Protein AF-A0A960RU89-F1 (afdb_monomer)

Secondary structure (DSSP, 8-state):
-----HHHHHHHHHHHHHHHHHHHHHHHHHHHTTTT-S-------HHHHHHHHHHHHHHHHHHHH-TTHHHHTT--HHHHHHHHH-GGG--HHHHHHHHHHHHHHHHHHHHHS----HHHHHHHHHHHHHT----GGGT-----

Radius of gyration: 25.48 Å; Cα contacts (8 Å, |Δi|>4): 46; chains: 1; bounding box: 52×44×56 Å

Solvent-accessible surface area (backbone atoms only — not comparable to full-atom values): 8761 Å² total; per-residue (Å²): 133,86,80,78,64,61,67,63,54,52,53,52,50,52,51,50,55,49,50,54,49,52,53,53,50,51,54,52,48,38,56,72,67,60,80,55,79,64,77,75,69,72,77,73,51,71,67,59,52,52,49,50,51,52,46,53,52,50,50,54,57,46,46,75,76,38,82,58,48,43,65,76,68,77,44,63,61,67,62,53,49,50,48,69,74,47,60,78,80,58,51,76,70,55,51,54,49,51,53,54,48,45,58,54,50,52,51,52,46,45,71,75,50,60,83,68,53,68,67,57,54,51,48,54,50,49,59,62,48,75,76,54,73,82,44,84,90,72,76,57,75,90,83,128

Nearest PDB structures (foldseek):
  3k6c-assembly1_A  TM=2.411E-01  e=6.935E+00  Nitrosomonas europaea

Mean predicted aligned error: 17.03 Å

Sequence (144 aa):
MAKTNFTKVEEILAAGLQKMKVERLCELADIAAGIGQKGSAPKLSHDQKKLILSLKTDFLRLRKKDSKIFSKLNLKQEQILNQLEHPESLDQESWQQLEKIKGRTGKLVKELYPNLEDDKLIEEERDRHINKRFNINEKWLPLH

pLDDT: mean 76.73, std 11.04, range [46.06, 92.94]

Structure (mmCIF, N/CA/C/O backbone):
data_AF-A0A960RU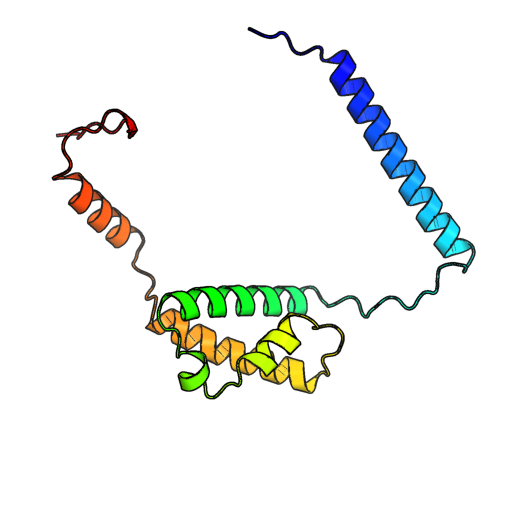89-F1
#
_entry.id   AF-A0A960RU89-F1
#
loop_
_atom_site.group_PDB
_atom_site.id
_atom_site.type_symbol
_atom_site.label_atom_id
_atom_site.label_alt_id
_atom_site.label_comp_id
_atom_site.label_asym_id
_atom_site.label_entity_id
_atom_site.label_seq_id
_atom_site.pdbx_PDB_ins_code
_atom_site.Cartn_x
_atom_site.Cartn_y
_atom_site.Cartn_z
_atom_site.occupancy
_atom_site.B_iso_or_equiv
_atom_site.auth_seq_id
_atom_site.auth_comp_id
_atom_site.auth_asym_id
_atom_site.auth_atom_id
_atom_site.pdbx_PDB_model_num
ATOM 1 N N . MET A 1 1 ? -18.611 23.791 -32.865 1.00 46.06 1 MET A N 1
ATOM 2 C CA . MET A 1 1 ? 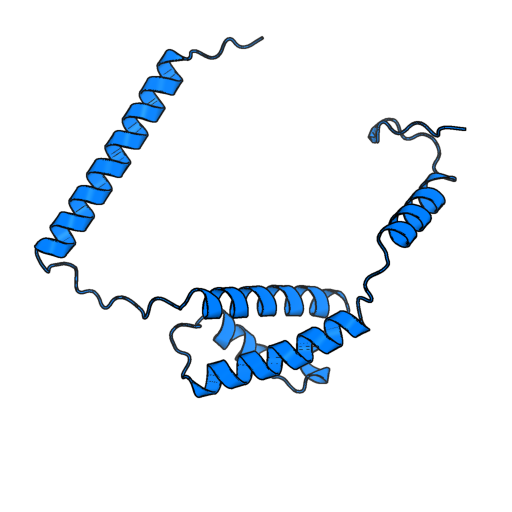-18.264 24.284 -31.513 1.00 46.06 1 MET A CA 1
ATOM 3 C C . MET A 1 1 ? -19.524 24.278 -30.663 1.00 46.06 1 MET A C 1
ATOM 5 O O . MET A 1 1 ? -20.422 25.067 -30.932 1.00 46.06 1 MET A O 1
ATOM 9 N N . ALA A 1 2 ? -19.648 23.334 -29.730 1.00 54.97 2 ALA A N 1
ATOM 10 C CA . ALA A 1 2 ? -20.813 23.247 -28.852 1.00 54.97 2 ALA A CA 1
ATOM 11 C C . ALA A 1 2 ? -20.741 24.382 -27.820 1.00 54.97 2 ALA A C 1
ATOM 13 O O . ALA A 1 2 ? -19.813 24.426 -27.017 1.00 54.97 2 ALA A O 1
ATOM 14 N N . LYS A 1 3 ? -21.680 25.330 -27.879 1.00 69.00 3 LYS A N 1
ATOM 15 C CA . LYS A 1 3 ? -21.797 26.395 -26.878 1.00 69.00 3 LYS A CA 1
ATOM 16 C C . LYS A 1 3 ? -22.372 25.769 -25.607 1.00 69.00 3 LYS A C 1
ATOM 18 O O . LYS A 1 3 ? -23.512 25.313 -25.606 1.00 69.00 3 LYS A O 1
ATOM 23 N N . THR A 1 4 ? -21.571 25.680 -24.554 1.00 72.06 4 THR A N 1
ATOM 24 C CA . THR A 1 4 ? -22.025 25.234 -23.234 1.00 72.06 4 THR A CA 1
ATOM 25 C C . THR A 1 4 ? -23.039 26.234 -22.682 1.00 72.06 4 THR A C 1
ATOM 27 O O . THR A 1 4 ? -22.760 27.427 -22.602 1.00 72.06 4 THR A O 1
ATOM 30 N N . ASN A 1 5 ? -24.227 25.752 -22.314 1.00 77.31 5 ASN A N 1
ATOM 31 C CA . ASN A 1 5 ? -25.266 26.574 -21.694 1.00 77.31 5 ASN A CA 1
ATOM 32 C C . ASN A 1 5 ? -24.946 26.742 -20.207 1.00 77.31 5 ASN A C 1
ATOM 34 O O . ASN A 1 5 ? -25.281 25.875 -19.401 1.00 77.31 5 ASN A O 1
ATOM 38 N N . PHE A 1 6 ? -24.271 27.837 -19.863 1.00 80.75 6 PHE A N 1
ATOM 39 C CA . PHE A 1 6 ? -23.783 28.116 -18.508 1.00 80.75 6 PHE A CA 1
ATOM 40 C C . PHE A 1 6 ? -24.894 28.128 -17.447 1.00 80.75 6 PHE A C 1
ATOM 42 O O . PHE A 1 6 ? -24.688 27.607 -16.358 1.00 80.75 6 PHE A O 1
ATOM 49 N N . THR A 1 7 ? -26.105 28.564 -17.798 1.00 83.69 7 THR A N 1
ATOM 50 C CA . THR A 1 7 ? -27.276 28.539 -16.904 1.00 83.69 7 THR A CA 1
ATOM 51 C C . THR A 1 7 ? -27.643 27.134 -16.425 1.00 83.69 7 THR A C 1
ATOM 53 O O . THR A 1 7 ? -27.896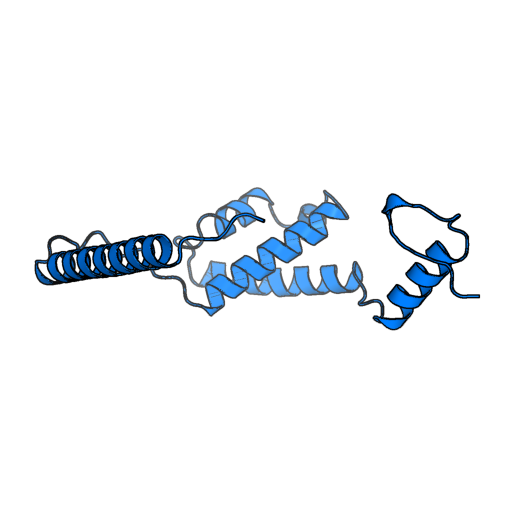 26.931 -15.243 1.00 83.69 7 THR A O 1
ATOM 56 N N . LYS A 1 8 ? -27.586 26.124 -17.303 1.00 83.19 8 LYS A N 1
ATOM 57 C CA . LYS A 1 8 ? -27.853 24.729 -16.905 1.00 83.19 8 LYS A CA 1
ATOM 58 C C . LYS A 1 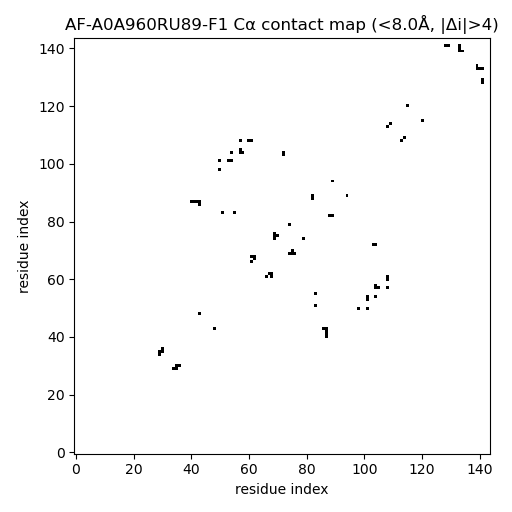8 ? -26.782 24.187 -15.960 1.00 83.19 8 LYS A C 1
ATOM 60 O O . LYS A 1 8 ? -27.077 23.369 -15.097 1.00 83.19 8 LYS A O 1
ATOM 65 N N . VAL A 1 9 ? -25.534 24.620 -16.134 1.00 84.50 9 VAL A N 1
ATOM 66 C CA . VAL A 1 9 ? -24.424 24.214 -15.260 1.00 84.50 9 VAL A CA 1
ATOM 67 C C . VAL A 1 9 ? -24.599 24.822 -13.869 1.00 84.50 9 VAL A C 1
ATOM 69 O O . VAL A 1 9 ? -24.422 24.124 -12.873 1.00 84.50 9 VAL A O 1
ATOM 72 N N . GLU A 1 10 ? -25.003 26.089 -13.798 1.00 86.56 10 GLU A N 1
ATOM 73 C CA . GLU A 1 10 ? -25.279 26.785 -12.538 1.00 86.56 10 GLU A CA 1
ATOM 74 C C . GLU A 1 10 ? -26.458 26.166 -11.779 1.00 86.56 10 GLU A C 1
ATOM 76 O O . GLU A 1 10 ? -26.351 25.941 -10.574 1.00 86.56 10 GLU A O 1
ATOM 81 N N . GLU A 1 11 ? -27.540 25.802 -12.471 1.00 89.44 11 GLU A N 1
ATOM 82 C CA . GLU A 1 11 ? -28.691 25.117 -11.865 1.00 89.44 11 GLU A CA 1
ATOM 83 C C . GLU A 1 11 ? -28.309 23.755 -11.270 1.00 89.44 11 GLU A C 1
ATOM 85 O O . GLU A 1 11 ? -28.673 23.443 -10.134 1.00 89.44 11 GLU A O 1
ATOM 90 N N . ILE A 1 12 ? -27.527 22.954 -12.001 1.00 88.88 12 ILE A N 1
ATOM 91 C CA . ILE A 1 12 ? -27.062 21.641 -11.527 1.00 88.88 12 ILE A CA 1
ATOM 92 C C . ILE A 1 12 ? -26.142 21.802 -10.312 1.00 88.88 12 ILE A C 1
ATOM 94 O O . ILE A 1 12 ? -26.247 21.041 -9.347 1.00 88.88 12 ILE A O 1
ATOM 98 N N . LEU A 1 13 ? -25.258 22.801 -10.331 1.00 89.25 13 LEU A N 1
ATOM 99 C CA . LEU A 1 13 ? -24.346 23.073 -9.226 1.00 89.25 13 LEU A CA 1
ATOM 100 C C . LEU A 1 13 ? -25.099 23.562 -7.979 1.00 89.25 13 LEU A C 1
ATOM 102 O O . LEU A 1 13 ? -24.831 23.088 -6.874 1.00 89.25 13 LEU A O 1
ATOM 106 N N . ALA A 1 14 ? -26.085 24.445 -8.149 1.00 90.88 14 ALA A N 1
ATOM 107 C CA . ALA A 1 14 ? -26.943 24.915 -7.065 1.00 90.88 14 ALA A CA 1
ATOM 108 C C . ALA A 1 14 ? -27.764 23.770 -6.450 1.00 90.88 14 ALA A C 1
ATOM 110 O O . ALA A 1 14 ? -27.807 23.634 -5.224 1.00 90.88 14 ALA A O 1
ATOM 111 N N . ALA A 1 15 ? -28.347 22.904 -7.285 1.00 89.69 15 ALA A N 1
ATOM 112 C CA . ALA A 1 15 ? -29.078 21.722 -6.836 1.00 89.69 15 ALA A CA 1
ATOM 113 C C . ALA A 1 15 ? -28.167 20.730 -6.091 1.00 89.69 15 ALA A C 1
ATOM 115 O O . ALA A 1 15 ? -28.543 20.209 -5.039 1.00 89.69 15 ALA A O 1
ATOM 116 N N . GLY A 1 16 ? -26.942 20.512 -6.583 1.00 91.56 16 GLY A N 1
ATOM 117 C CA . GLY A 1 16 ? -25.941 19.676 -5.918 1.00 91.56 16 GLY A CA 1
ATOM 118 C C . GLY A 1 16 ? -25.566 20.208 -4.534 1.00 91.56 16 GLY A C 1
ATOM 119 O O . GLY A 1 16 ? -25.592 19.466 -3.551 1.00 91.56 16 GLY A O 1
ATOM 120 N N . LEU A 1 17 ? -25.303 21.513 -4.429 1.00 91.12 17 LEU A N 1
ATOM 121 C CA . LEU A 1 17 ? -24.989 22.167 -3.157 1.00 91.12 17 LEU A CA 1
ATOM 122 C C . LEU A 1 17 ? -26.162 22.125 -2.170 1.00 91.12 17 LEU A C 1
ATOM 124 O O . LEU A 1 17 ? -25.942 21.945 -0.971 1.00 91.12 17 LEU A O 1
ATOM 128 N N . GLN A 1 18 ? -27.400 22.278 -2.645 1.00 90.75 18 GLN A N 1
ATOM 129 C CA . GLN A 1 18 ? -28.586 22.133 -1.799 1.00 90.75 18 GLN A CA 1
ATOM 130 C C . GLN A 1 18 ? -28.733 20.705 -1.279 1.00 90.75 18 GLN A C 1
ATOM 132 O O . GLN A 1 18 ? -28.930 20.522 -0.079 1.00 90.75 18 GLN A O 1
ATOM 137 N N . LYS A 1 19 ? -28.569 19.699 -2.143 1.00 92.56 19 LYS A N 1
ATOM 138 C CA . LYS A 1 19 ? -28.658 18.291 -1.746 1.00 92.56 19 LYS A CA 1
ATOM 139 C C . LYS A 1 19 ? -27.625 17.938 -0.673 1.00 92.56 19 LYS A C 1
ATOM 141 O O . LYS A 1 19 ? -27.998 17.403 0.364 1.00 92.56 19 LYS A O 1
ATOM 146 N N . MET A 1 20 ? -26.369 18.352 -0.857 1.00 89.50 20 MET A N 1
ATOM 147 C CA . MET A 1 20 ? -25.309 18.152 0.142 1.00 89.50 20 MET A CA 1
ATOM 148 C C . MET A 1 20 ? -25.619 18.832 1.483 1.00 89.50 20 MET A C 1
ATOM 150 O O . MET A 1 20 ? -25.312 18.295 2.546 1.00 89.50 20 MET A O 1
ATOM 154 N N . LYS A 1 21 ? -26.222 20.031 1.458 1.00 92.94 21 LYS A N 1
ATOM 155 C CA . LYS A 1 21 ? -26.633 20.728 2.687 1.0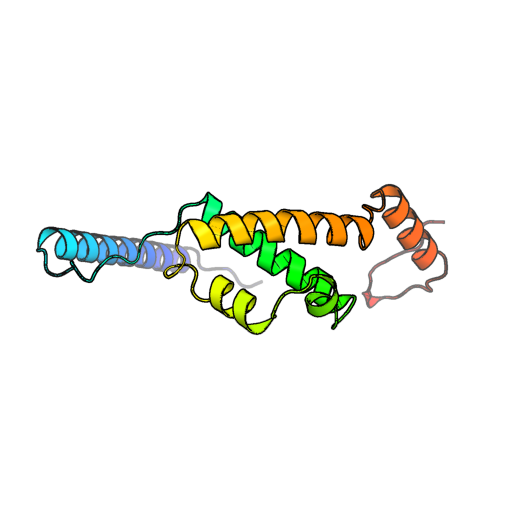0 92.94 21 LYS A CA 1
ATOM 156 C C . LYS A 1 21 ? -27.752 19.985 3.410 1.00 92.94 21 LYS A C 1
ATOM 158 O O . LYS A 1 21 ? -27.686 19.871 4.628 1.00 92.94 21 LYS A O 1
ATOM 163 N N . VAL A 1 22 ? -28.753 19.496 2.679 1.00 92.19 22 VAL A N 1
ATOM 164 C CA . VAL A 1 22 ? -29.869 18.731 3.256 1.00 92.19 22 VAL A CA 1
ATOM 165 C C . VAL A 1 22 ? -29.365 17.424 3.861 1.00 92.19 22 VAL A C 1
ATOM 167 O O . VAL A 1 22 ? -29.676 17.152 5.014 1.00 92.19 22 VAL A O 1
ATOM 170 N N . GLU A 1 23 ? -28.522 16.675 3.147 1.00 90.62 23 GLU A N 1
ATOM 171 C CA . GLU A 1 23 ? -27.904 15.442 3.657 1.00 90.62 23 GLU A CA 1
ATOM 172 C C . GLU A 1 23 ? -27.144 15.698 4.962 1.00 90.62 23 GLU A C 1
ATOM 174 O O . GLU A 1 23 ? -27.387 15.031 5.964 1.00 90.62 23 GLU A O 1
ATOM 179 N N . ARG A 1 24 ? -26.314 16.747 5.001 1.00 89.06 24 ARG A N 1
ATOM 180 C CA . ARG A 1 24 ? -25.582 17.130 6.213 1.00 89.06 24 ARG A CA 1
ATOM 181 C C . ARG A 1 24 ? -26.503 17.526 7.372 1.00 89.06 24 ARG A C 1
ATOM 183 O O . ARG A 1 24 ? -26.186 17.246 8.523 1.00 89.06 24 ARG A O 1
ATOM 190 N N . LEU A 1 25 ? -27.612 18.215 7.100 1.00 88.25 25 LEU A N 1
ATOM 191 C CA . LEU A 1 25 ? -28.581 18.581 8.137 1.00 88.25 25 LEU A CA 1
ATOM 192 C C . LEU A 1 25 ? -29.322 17.354 8.675 1.00 88.25 25 LEU A C 1
ATOM 194 O O . LEU A 1 25 ? -29.523 17.272 9.883 1.00 88.25 25 LEU A O 1
ATOM 198 N N . CYS A 1 26 ? -29.670 16.397 7.812 1.00 84.38 26 CYS A N 1
ATOM 199 C CA . CYS A 1 26 ? -30.233 15.113 8.224 1.00 84.38 26 CYS A CA 1
ATOM 200 C C . CYS A 1 26 ? -29.247 14.330 9.097 1.00 84.38 26 CYS A C 1
ATOM 202 O O . CYS A 1 26 ? -29.617 13.920 10.189 1.00 84.38 26 CYS A O 1
ATOM 204 N N . GLU A 1 27 ? -27.977 14.227 8.695 1.00 84.38 27 GLU A N 1
ATOM 205 C CA . GLU A 1 27 ? -26.937 13.579 9.506 1.00 84.38 27 GLU A CA 1
ATOM 206 C C . GLU A 1 27 ? -26.796 14.229 10.891 1.00 84.38 27 GLU A C 1
ATOM 208 O O . GLU A 1 27 ? -26.715 13.539 11.904 1.00 84.38 27 GLU A O 1
ATOM 213 N N . LEU A 1 28 ? -26.792 15.564 10.963 1.00 83.19 28 LEU A N 1
ATOM 214 C CA . LEU A 1 28 ? -26.713 16.286 12.236 1.00 83.19 28 LEU A CA 1
ATOM 215 C C . LEU A 1 28 ? -27.971 16.102 13.094 1.00 83.19 28 LEU A C 1
ATOM 217 O O . LEU A 1 28 ? -27.857 16.007 14.316 1.00 83.19 28 LEU A O 1
ATOM 221 N N . ALA A 1 29 ? -29.150 16.034 12.474 1.00 83.81 29 ALA A N 1
ATOM 222 C CA . ALA A 1 29 ? -30.403 15.746 13.163 1.00 83.81 29 ALA A CA 1
ATOM 223 C C . ALA A 1 29 ? -30.422 14.312 13.714 1.00 83.81 29 ALA A C 1
ATOM 225 O O . ALA A 1 29 ? -30.801 14.118 14.865 1.00 83.81 29 ALA A O 1
ATOM 226 N N . ASP A 1 30 ? -29.931 13.332 12.953 1.00 79.56 30 ASP A N 1
ATOM 227 C CA . ASP A 1 30 ? -29.810 11.935 13.383 1.00 79.56 30 ASP A CA 1
ATOM 228 C C . ASP A 1 30 ? -28.803 11.774 14.535 1.00 79.56 30 ASP A C 1
ATOM 230 O O . ASP A 1 30 ? -29.027 10.992 15.467 1.00 79.56 30 ASP A O 1
ATOM 234 N N . ILE A 1 31 ? -27.713 12.554 14.510 1.00 77.56 31 ILE A N 1
ATOM 235 C CA . ILE A 1 31 ? -26.739 12.648 15.608 1.00 77.56 31 ILE A CA 1
ATOM 236 C C . ILE A 1 31 ? -27.391 13.259 16.857 1.00 77.56 31 ILE A C 1
ATOM 238 O O . ILE A 1 31 ? -27.228 12.721 17.952 1.00 77.56 31 ILE A O 1
ATOM 242 N N . ALA A 1 32 ? -28.143 14.355 16.710 1.00 75.88 32 ALA A N 1
ATOM 243 C CA . ALA A 1 32 ? -28.814 15.033 17.822 1.00 75.88 32 ALA A CA 1
ATOM 244 C C . ALA A 1 32 ? -29.970 14.209 18.418 1.00 75.88 32 ALA A C 1
ATOM 246 O O . ALA A 1 32 ? -30.198 14.253 19.624 1.00 75.88 32 ALA A O 1
ATOM 247 N N . ALA A 1 33 ? -30.671 13.429 17.592 1.00 76.56 33 ALA A N 1
ATOM 248 C CA . ALA A 1 33 ? -31.763 12.552 18.007 1.00 76.56 33 ALA A CA 1
ATOM 249 C C . ALA A 1 33 ? -31.282 11.267 18.705 1.00 76.56 33 ALA A C 1
ATOM 251 O O . ALA A 1 33 ? -32.101 10.497 19.201 1.00 76.56 33 ALA A O 1
ATOM 252 N N . GLY A 1 34 ? -29.971 10.994 18.732 1.00 64.69 34 GLY A N 1
ATOM 253 C CA . GLY A 1 34 ? -29.408 9.798 19.368 1.00 64.69 34 GLY A CA 1
ATOM 254 C C . GLY A 1 34 ? -29.742 8.478 18.658 1.00 64.69 34 GLY A C 1
ATOM 255 O O . GLY A 1 34 ? -29.326 7.417 19.116 1.00 64.69 34 GLY A O 1
ATOM 256 N N . ILE A 1 35 ? -30.434 8.525 17.514 1.00 59.69 35 ILE A N 1
ATOM 257 C CA . ILE A 1 35 ? -30.821 7.353 16.704 1.00 59.69 35 ILE A CA 1
ATOM 258 C C . ILE A 1 35 ? -29.591 6.753 15.979 1.00 59.69 35 ILE A C 1
ATOM 260 O O . ILE A 1 35 ? -29.616 5.620 15.499 1.00 59.69 35 ILE A O 1
ATOM 264 N N . GLY A 1 36 ? -28.472 7.484 15.961 1.00 53.31 36 GLY A N 1
ATOM 265 C CA . GLY A 1 36 ? -27.246 7.142 15.245 1.00 53.31 36 GLY A CA 1
ATOM 266 C C . GLY A 1 36 ? -26.069 6.607 16.068 1.00 53.31 36 GLY A C 1
ATOM 267 O O . GLY A 1 36 ? -24.965 6.599 15.532 1.00 53.31 36 GLY A O 1
ATOM 268 N N . GLN A 1 37 ? -26.220 6.130 17.313 1.00 49.34 37 GLN A N 1
ATOM 269 C CA . GLN A 1 37 ? -25.136 5.354 17.957 1.00 49.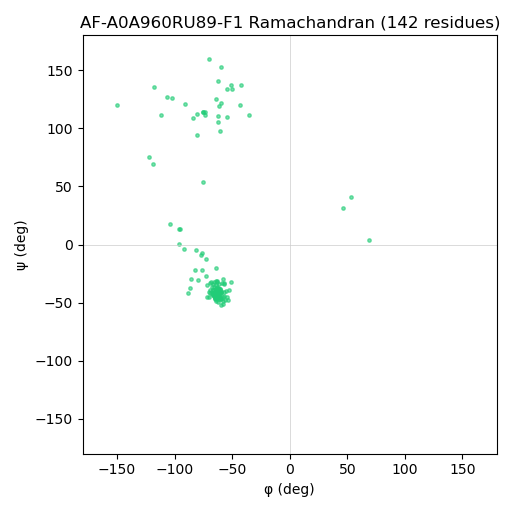34 37 GLN A CA 1
ATOM 270 C C . GLN A 1 37 ? -25.058 3.919 17.397 1.00 49.34 37 GLN A C 1
ATOM 272 O O . GLN A 1 37 ? -25.059 2.931 18.125 1.00 49.34 37 GLN A O 1
ATOM 277 N N . LYS A 1 38 ? -24.951 3.779 16.072 1.00 49.94 38 LYS A N 1
ATOM 278 C CA . LYS A 1 38 ? -24.299 2.601 15.496 1.00 49.94 38 LYS A CA 1
ATOM 279 C C . LYS A 1 38 ? -22.810 2.829 15.701 1.00 49.94 38 LYS A C 1
ATOM 281 O O . LYS A 1 38 ? -22.281 3.801 15.171 1.00 49.94 38 LYS A O 1
ATOM 286 N N . GLY A 1 39 ? -22.189 1.992 16.537 1.00 47.38 39 GLY A N 1
ATOM 287 C CA . GLY A 1 39 ? -20.801 2.118 16.980 1.00 47.38 39 GLY A CA 1
ATOM 288 C C . GLY A 1 39 ? -19.904 2.658 15.876 1.00 47.38 39 GLY A C 1
ATOM 289 O O . GLY A 1 39 ? -19.706 1.994 14.859 1.00 47.38 39 GLY A O 1
ATOM 290 N N . SER A 1 40 ? -19.408 3.888 16.044 1.00 46.97 40 SER A N 1
ATOM 291 C CA . SER A 1 40 ? -18.428 4.413 15.108 1.00 46.97 40 SER A CA 1
ATOM 292 C C . SER A 1 40 ? -17.223 3.495 15.207 1.00 46.97 40 SER A C 1
ATOM 294 O O . SER A 1 40 ? -16.556 3.480 16.245 1.00 46.97 40 SER A O 1
ATOM 296 N N . ALA A 1 41 ? -16.976 2.724 14.150 1.00 54.91 41 ALA A N 1
ATOM 297 C CA . ALA A 1 41 ? -15.725 2.014 13.968 1.00 54.91 41 ALA A CA 1
ATOM 298 C C . ALA A 1 41 ? -14.574 2.953 14.365 1.00 54.91 41 ALA A C 1
ATOM 300 O O . ALA A 1 41 ? -14.652 4.156 14.062 1.00 54.91 41 ALA A O 1
ATOM 301 N N . PRO A 1 42 ? -13.555 2.464 15.092 1.00 59.19 42 PRO A N 1
ATOM 302 C CA . PRO A 1 42 ? -12.463 3.306 15.548 1.00 59.19 42 PRO A CA 1
ATOM 303 C C . PRO A 1 42 ? -11.876 4.017 14.330 1.00 59.19 42 PRO A C 1
ATOM 305 O O . PRO A 1 42 ? -11.295 3.395 13.441 1.00 59.19 42 PRO A O 1
ATOM 308 N N . LYS A 1 43 ? -12.095 5.336 14.240 1.00 71.12 43 LYS A N 1
ATOM 309 C CA . LYS A 1 43 ? -11.597 6.136 13.122 1.00 71.12 43 LYS A CA 1
ATOM 310 C C . LYS A 1 43 ? -10.078 6.048 13.166 1.00 71.12 43 LYS A C 1
ATOM 312 O O . LYS A 1 43 ? -9.457 6.680 14.015 1.00 71.12 43 LYS A O 1
ATOM 317 N N . LEU A 1 44 ? -9.497 5.267 12.254 1.00 73.06 44 LEU A N 1
ATOM 318 C CA . LEU A 1 44 ? -8.048 5.139 12.129 1.00 73.06 44 LEU A CA 1
ATOM 319 C C . LEU A 1 44 ? -7.390 6.517 12.074 1.00 73.06 44 LEU A C 1
ATOM 321 O O . LEU A 1 44 ? -7.828 7.392 11.313 1.00 73.06 44 LEU A O 1
ATOM 325 N N . SER A 1 45 ? -6.317 6.676 12.847 1.00 82.00 45 SER A N 1
ATOM 326 C CA . SER A 1 45 ? -5.512 7.895 12.851 1.00 82.00 45 SER A CA 1
ATOM 327 C C . SER A 1 45 ? -4.930 8.159 11.457 1.00 82.00 45 SER A C 1
ATOM 329 O O . SER A 1 45 ? -4.712 7.239 10.661 1.00 82.00 45 SER A O 1
ATOM 331 N N . HIS A 1 46 ? -4.663 9.426 11.139 1.00 83.12 46 HIS A N 1
ATOM 332 C CA . HIS A 1 46 ? -4.063 9.810 9.860 1.00 83.12 46 HIS A CA 1
ATOM 333 C C . HIS A 1 46 ? -2.739 9.067 9.601 1.00 83.12 46 HIS A C 1
ATOM 335 O O . HIS A 1 46 ? -2.513 8.567 8.496 1.00 83.12 46 HIS A O 1
ATOM 341 N N . ASP A 1 47 ? -1.916 8.901 10.638 1.00 82.50 47 ASP A N 1
ATOM 342 C CA . ASP A 1 47 ? -0.627 8.208 10.544 1.00 82.50 47 ASP A CA 1
ATOM 343 C C . ASP A 1 47 ? -0.785 6.714 10.251 1.00 82.50 47 ASP A C 1
ATOM 345 O O . ASP A 1 47 ? -0.070 6.161 9.414 1.00 82.50 47 ASP A O 1
ATOM 349 N N . GLN A 1 48 ? -1.787 6.074 10.856 1.00 84.62 48 GLN A N 1
ATOM 350 C CA . GLN A 1 48 ? -2.127 4.672 10.606 1.00 84.62 48 GLN A CA 1
ATOM 351 C C . GLN A 1 48 ? -2.580 4.456 9.157 1.00 84.62 48 GLN A C 1
ATOM 353 O O . GLN A 1 48 ? -2.127 3.527 8.486 1.00 84.62 48 GLN A O 1
ATOM 358 N N . LYS A 1 49 ? -3.410 5.362 8.622 1.00 85.31 49 LYS A N 1
ATOM 359 C CA . LYS A 1 49 ? -3.822 5.328 7.208 1.00 85.31 49 LYS A CA 1
ATOM 360 C C . LYS A 1 49 ? -2.625 5.485 6.273 1.00 85.31 49 LYS A C 1
ATOM 362 O O . LYS A 1 49 ? -2.494 4.741 5.300 1.00 85.31 49 LYS A O 1
ATOM 367 N N . LYS A 1 50 ? -1.726 6.421 6.584 1.00 87.31 50 LYS A N 1
ATOM 368 C CA . LYS A 1 50 ? -0.495 6.647 5.818 1.00 87.31 50 LYS A CA 1
ATOM 369 C C . LYS A 1 50 ? 0.422 5.422 5.851 1.00 87.31 50 LYS A C 1
ATOM 371 O O . LYS A 1 50 ? 1.002 5.068 4.824 1.00 87.31 50 LYS A O 1
ATOM 376 N N . LEU A 1 51 ? 0.528 4.752 6.999 1.00 87.06 51 LEU A N 1
ATOM 377 C CA . LEU A 1 51 ? 1.289 3.514 7.153 1.00 87.06 51 LEU A CA 1
ATOM 378 C C . LEU A 1 51 ? 0.752 2.409 6.233 1.00 87.06 51 LEU A C 1
ATOM 380 O O . LEU A 1 51 ? 1.519 1.868 5.434 1.00 87.06 51 LEU A O 1
ATOM 384 N N . ILE A 1 52 ? -0.555 2.136 6.283 1.00 87.31 52 ILE A N 1
ATOM 385 C CA . ILE A 1 52 ? -1.211 1.120 5.443 1.00 87.31 52 ILE A CA 1
ATOM 386 C C . ILE A 1 52 ? -0.988 1.412 3.964 1.00 87.31 52 ILE A C 1
ATOM 388 O O . ILE A 1 52 ? -0.602 0.515 3.216 1.00 87.31 52 ILE A O 1
ATOM 392 N N . LEU A 1 53 ? -1.217 2.658 3.536 1.00 86.19 53 LEU A N 1
ATOM 393 C CA . LEU A 1 53 ? -1.033 3.043 2.138 1.00 86.19 53 LEU A CA 1
ATOM 394 C C . LEU A 1 53 ? 0.411 2.811 1.692 1.00 86.19 53 LEU A C 1
ATOM 396 O O . LEU A 1 53 ? 0.618 2.185 0.656 1.00 86.19 53 LEU A O 1
ATOM 400 N N . SER A 1 54 ? 1.392 3.233 2.500 1.00 85.81 54 SER A N 1
ATOM 401 C CA . SER A 1 54 ? 2.810 3.023 2.183 1.00 85.81 54 SER A CA 1
ATOM 402 C C . SER A 1 54 ? 3.174 1.540 2.061 1.00 85.81 54 SER A C 1
ATOM 404 O O . SER A 1 54 ? 3.832 1.138 1.105 1.00 85.81 54 SER A O 1
ATOM 406 N N . LEU A 1 55 ? 2.671 0.700 2.969 1.00 87.31 55 LEU A N 1
ATOM 407 C CA . LEU A 1 55 ? 2.898 -0.742 2.920 1.00 87.31 55 LEU A CA 1
ATOM 408 C C . LEU A 1 55 ? 2.237 -1.383 1.696 1.00 87.31 55 LEU A C 1
ATOM 410 O O . LEU A 1 55 ? 2.878 -2.174 1.007 1.00 87.31 55 LEU A O 1
ATOM 414 N N . LYS A 1 56 ? 0.990 -1.014 1.373 1.00 86.44 56 LYS A N 1
ATOM 415 C CA . LYS A 1 56 ? 0.301 -1.496 0.164 1.00 86.44 56 LYS A CA 1
ATOM 416 C C . LYS A 1 56 ? 1.090 -1.143 -1.095 1.00 86.44 56 LYS A C 1
ATOM 418 O O . LYS A 1 56 ? 1.283 -2.005 -1.952 1.00 86.44 56 LYS A O 1
ATOM 423 N N . THR A 1 57 ? 1.580 0.092 -1.207 1.00 85.62 57 THR A N 1
ATOM 424 C CA . THR A 1 57 ? 2.374 0.512 -2.369 1.00 85.62 57 THR A CA 1
ATOM 425 C C . THR A 1 57 ? 3.705 -0.223 -2.458 1.00 85.62 57 THR A C 1
ATOM 427 O O . THR A 1 57 ? 4.069 -0.679 -3.543 1.00 85.62 57 THR A O 1
ATOM 430 N N . ASP A 1 58 ? 4.407 -0.391 -1.337 1.00 84.62 58 ASP A N 1
ATOM 431 C CA . ASP A 1 58 ? 5.700 -1.077 -1.303 1.00 84.62 58 ASP A CA 1
ATOM 432 C C . ASP A 1 58 ? 5.543 -2.555 -1.666 1.00 84.62 58 ASP A C 1
ATOM 434 O O . ASP A 1 58 ? 6.279 -3.063 -2.512 1.00 84.62 58 ASP A O 1
ATOM 438 N N . PHE A 1 59 ? 4.531 -3.237 -1.123 1.00 84.94 59 PHE A N 1
ATOM 439 C CA . PHE A 1 59 ? 4.245 -4.627 -1.474 1.00 84.94 59 PHE A CA 1
ATOM 440 C C . PHE A 1 59 ? 3.848 -4.802 -2.938 1.00 84.94 59 PHE A C 1
ATOM 442 O O . PHE A 1 59 ? 4.284 -5.765 -3.568 1.00 84.94 59 PHE A O 1
ATOM 449 N N . LEU A 1 60 ? 3.072 -3.877 -3.510 1.00 84.06 60 LEU A N 1
ATOM 450 C CA . LEU A 1 60 ? 2.746 -3.908 -4.938 1.00 84.06 60 LEU A CA 1
ATOM 451 C C . LEU A 1 60 ? 3.996 -3.751 -5.811 1.00 84.06 60 LEU A C 1
ATOM 453 O O . LEU A 1 60 ? 4.150 -4.487 -6.786 1.00 84.06 60 LEU A O 1
ATOM 457 N N . ARG A 1 61 ? 4.896 -2.820 -5.467 1.00 82.00 61 ARG A N 1
ATOM 458 C CA . ARG A 1 61 ? 6.167 -2.622 -6.186 1.00 82.00 61 ARG A CA 1
ATOM 459 C C . ARG A 1 61 ? 7.043 -3.863 -6.101 1.00 82.00 61 ARG A C 1
ATOM 461 O O . ARG A 1 61 ? 7.484 -4.378 -7.121 1.00 82.00 61 ARG A O 1
ATOM 468 N N . LEU A 1 62 ? 7.224 -4.381 -4.893 1.00 81.75 62 LEU A N 1
ATOM 469 C CA . LEU A 1 62 ? 8.002 -5.583 -4.634 1.00 81.75 62 LEU A CA 1
ATOM 470 C C . LEU A 1 62 ? 7.445 -6.788 -5.408 1.00 81.75 62 LEU A C 1
ATOM 472 O O . LEU A 1 62 ? 8.176 -7.405 -6.177 1.00 81.75 62 LEU A O 1
ATOM 476 N N . ARG A 1 63 ? 6.138 -7.062 -5.318 1.00 81.44 63 ARG A N 1
ATOM 477 C CA . ARG A 1 63 ? 5.494 -8.199 -6.001 1.00 81.44 63 ARG A CA 1
ATOM 478 C C . ARG A 1 63 ? 5.660 -8.168 -7.523 1.00 81.44 63 ARG A C 1
ATOM 480 O O . ARG A 1 63 ? 5.759 -9.231 -8.128 1.00 81.44 63 ARG A O 1
ATOM 487 N N . LYS A 1 64 ? 5.704 -6.981 -8.143 1.00 78.94 64 LYS A N 1
ATOM 488 C CA . LYS A 1 64 ? 5.981 -6.847 -9.586 1.00 78.94 64 LYS A CA 1
ATOM 489 C C . LYS A 1 64 ? 7.378 -7.338 -9.964 1.00 78.94 64 LYS A C 1
ATOM 491 O O . LYS A 1 64 ? 7.558 -7.810 -11.080 1.00 78.94 64 LYS A O 1
ATOM 496 N N . LYS A 1 65 ? 8.354 -7.206 -9.064 1.00 76.56 65 LYS A N 1
ATOM 497 C CA . LYS A 1 65 ? 9.746 -7.581 -9.322 1.00 76.56 65 LYS A CA 1
ATOM 498 C C . LYS A 1 65 ? 10.022 -9.044 -8.994 1.00 76.56 65 LYS A C 1
ATOM 500 O O . LYS A 1 65 ? 10.713 -9.715 -9.750 1.00 76.56 65 LYS A O 1
ATOM 505 N N . ASP A 1 66 ? 9.489 -9.537 -7.878 1.00 76.88 66 ASP A N 1
ATOM 506 C CA . ASP A 1 66 ? 9.657 -10.932 -7.476 1.00 76.88 66 ASP A CA 1
ATOM 507 C C . ASP A 1 66 ? 8.444 -11.425 -6.668 1.00 76.88 66 ASP A C 1
ATOM 509 O O . ASP A 1 66 ? 8.098 -10.918 -5.598 1.00 76.88 66 ASP A O 1
ATOM 513 N N . SER A 1 67 ? 7.791 -12.457 -7.202 1.00 73.62 67 SER A N 1
ATOM 514 C CA . SER A 1 67 ? 6.612 -13.081 -6.594 1.00 73.62 67 SER A CA 1
ATOM 515 C C . SER A 1 67 ? 6.907 -13.745 -5.240 1.00 73.62 67 SER A C 1
ATOM 517 O O . SER A 1 67 ? 5.990 -13.905 -4.437 1.00 73.62 67 SER A O 1
ATOM 519 N N . LYS A 1 68 ? 8.175 -14.074 -4.944 1.00 76.50 68 LYS A N 1
ATOM 520 C CA . LYS A 1 68 ? 8.613 -14.750 -3.708 1.00 76.50 68 LYS A CA 1
ATOM 521 C C . LYS A 1 68 ? 9.124 -13.793 -2.623 1.00 76.50 68 LYS A C 1
ATOM 523 O O . LYS A 1 68 ? 9.722 -14.235 -1.640 1.00 76.50 68 LYS A O 1
ATOM 528 N N . ILE A 1 69 ? 8.892 -12.483 -2.746 1.00 76.69 69 ILE A N 1
ATOM 529 C CA . ILE A 1 69 ? 9.382 -11.504 -1.757 1.00 76.69 69 ILE A CA 1
ATOM 530 C C . ILE A 1 69 ? 8.779 -11.702 -0.361 1.00 76.69 69 ILE A C 1
ATOM 532 O O . ILE A 1 69 ? 9.479 -11.507 0.630 1.00 76.69 69 ILE A O 1
ATOM 536 N N . PHE A 1 70 ? 7.534 -12.166 -0.254 1.00 71.56 70 PHE A N 1
ATOM 537 C CA . PHE A 1 70 ? 6.938 -12.488 1.048 1.00 71.56 70 PHE A CA 1
ATOM 538 C C . PHE A 1 70 ? 7.682 -13.628 1.761 1.00 71.56 70 PHE A C 1
ATOM 540 O O . PHE A 1 70 ? 7.908 -13.551 2.967 1.00 71.56 70 PHE A O 1
ATOM 547 N N . SER A 1 71 ? 8.168 -14.622 1.008 1.00 76.19 71 SER A N 1
ATOM 548 C CA . SER A 1 71 ? 9.031 -15.686 1.534 1.00 76.19 71 SER A CA 1
ATOM 549 C C . SER A 1 71 ? 10.391 -15.144 1.979 1.00 76.19 71 SER A C 1
ATOM 551 O O . SER A 1 71 ? 10.860 -15.503 3.050 1.00 76.19 71 SER A O 1
ATOM 553 N N . LYS A 1 72 ? 10.999 -14.224 1.214 1.00 73.44 72 LYS A N 1
ATOM 554 C CA . LYS A 1 72 ? 12.270 -13.566 1.590 1.00 73.44 72 LYS A CA 1
ATOM 555 C C . LYS A 1 72 ? 12.150 -12.709 2.851 1.00 73.44 72 LYS A C 1
ATOM 557 O O . LYS A 1 72 ? 13.103 -12.583 3.610 1.00 73.44 72 LYS A O 1
ATOM 562 N N . LEU A 1 73 ? 10.979 -12.123 3.075 1.00 73.56 73 LEU A N 1
ATOM 563 C CA . LEU A 1 73 ? 10.678 -11.333 4.264 1.00 73.56 73 LEU A CA 1
ATOM 564 C C . LEU A 1 73 ? 10.302 -12.188 5.487 1.00 73.56 73 LEU A C 1
ATOM 566 O O . LEU A 1 73 ? 10.139 -11.623 6.569 1.00 73.56 73 LEU A O 1
ATOM 570 N N . ASN A 1 74 ? 10.189 -13.517 5.340 1.00 77.12 74 ASN A N 1
ATOM 571 C CA . ASN A 1 74 ? 9.645 -14.436 6.346 1.00 77.12 74 ASN A CA 1
ATOM 572 C C . ASN A 1 74 ? 8.249 -14.020 6.837 1.00 77.12 74 ASN A C 1
ATOM 574 O O . ASN A 1 74 ? 7.945 -14.089 8.028 1.00 77.12 74 ASN A O 1
ATOM 578 N N . LEU A 1 75 ? 7.395 -13.562 5.920 1.00 80.38 75 LEU A N 1
ATOM 579 C CA . LEU A 1 75 ? 6.043 -13.106 6.231 1.00 80.38 75 LEU A CA 1
ATOM 580 C C . LEU A 1 75 ? 5.006 -13.980 5.526 1.00 80.38 75 LEU A C 1
ATOM 582 O O . LEU A 1 75 ? 5.121 -14.269 4.334 1.00 80.38 75 LEU A O 1
ATOM 586 N N . LYS A 1 76 ? 3.952 -14.367 6.252 1.00 79.56 76 LYS A N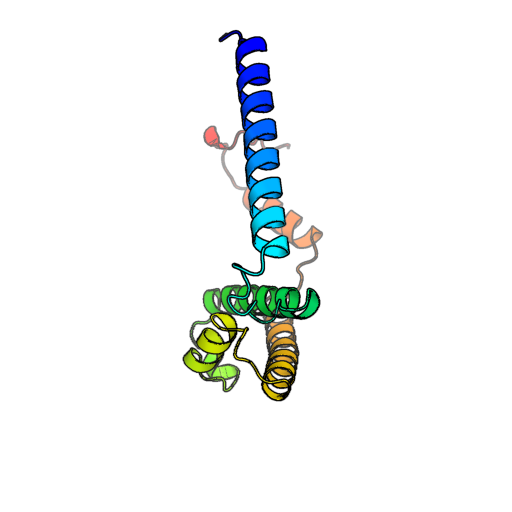 1
ATOM 587 C CA . LYS A 1 76 ? 2.786 -15.020 5.652 1.00 79.56 76 LYS A CA 1
ATOM 588 C C . LYS A 1 76 ? 1.964 -13.964 4.918 1.00 79.56 76 LYS A C 1
ATOM 590 O O . LYS A 1 76 ? 1.402 -13.067 5.543 1.00 79.56 76 LYS A O 1
ATOM 595 N N . GLN A 1 77 ? 1.902 -14.077 3.594 1.00 77.00 77 GLN A N 1
ATOM 596 C CA . GLN A 1 77 ? 1.219 -13.114 2.729 1.00 77.00 77 GLN A CA 1
ATOM 597 C C . GLN A 1 77 ? -0.244 -12.900 3.142 1.00 77.00 77 GLN A C 1
ATOM 599 O O . GLN A 1 77 ? -0.686 -11.761 3.244 1.00 77.00 77 GLN A O 1
ATOM 604 N N . GLU A 1 78 ? -0.967 -13.982 3.430 1.00 79.06 78 GLU A N 1
ATOM 605 C CA . GLU A 1 78 ? -2.378 -13.941 3.833 1.00 79.06 78 GLU A CA 1
ATOM 606 C C . GLU A 1 78 ? -2.589 -13.154 5.128 1.00 79.06 78 GLU A C 1
ATOM 608 O O . GLU A 1 78 ? -3.492 -12.330 5.212 1.00 79.06 78 GLU A O 1
ATOM 613 N N . GLN A 1 79 ? -1.712 -13.339 6.120 1.00 79.81 79 GLN A N 1
ATOM 614 C CA . GLN A 1 79 ? -1.823 -12.627 7.394 1.00 79.81 79 GLN A CA 1
ATOM 615 C C . GLN A 1 79 ? -1.665 -11.118 7.203 1.00 79.81 79 GLN A C 1
ATOM 617 O O . GLN A 1 79 ? -2.455 -10.349 7.734 1.00 79.81 79 GLN A O 1
ATOM 622 N N . ILE A 1 80 ? -0.690 -10.689 6.401 1.00 80.00 80 ILE A N 1
ATOM 623 C CA . ILE A 1 80 ? -0.457 -9.261 6.156 1.00 80.00 80 ILE A CA 1
ATOM 624 C C . ILE A 1 80 ? -1.575 -8.645 5.324 1.00 80.00 80 ILE A C 1
ATOM 626 O O . ILE A 1 80 ? -1.991 -7.524 5.602 1.00 80.00 80 ILE A O 1
ATOM 630 N N . LEU A 1 81 ? -2.066 -9.353 4.306 1.00 79.88 81 LEU A N 1
ATOM 631 C CA . LEU A 1 81 ? -3.178 -8.859 3.499 1.00 79.88 81 LEU A CA 1
ATOM 632 C C . LEU A 1 81 ? -4.434 -8.680 4.355 1.00 79.88 81 LEU A C 1
ATOM 634 O O . LEU A 1 81 ? -5.011 -7.598 4.326 1.00 79.88 81 LEU A O 1
ATOM 638 N N . ASN A 1 82 ? -4.757 -9.652 5.212 1.00 81.94 82 ASN A N 1
ATOM 639 C CA . ASN A 1 82 ? -5.883 -9.545 6.140 1.00 81.94 82 ASN A CA 1
ATOM 640 C C . ASN A 1 82 ? -5.728 -8.348 7.094 1.00 81.94 82 ASN A C 1
ATOM 642 O O . ASN A 1 82 ? -6.681 -7.603 7.308 1.00 81.94 82 ASN A O 1
ATOM 646 N N . GLN A 1 83 ? -4.519 -8.103 7.613 1.00 81.69 83 GLN A N 1
ATOM 647 C CA . GLN A 1 83 ? -4.231 -6.938 8.462 1.00 81.69 83 GLN A CA 1
ATOM 648 C C . GLN A 1 83 ? -4.348 -5.600 7.706 1.00 81.69 83 GLN A C 1
ATOM 650 O O . GLN A 1 83 ? -4.734 -4.586 8.282 1.00 81.69 83 GLN A O 1
ATOM 655 N N . LEU A 1 84 ? -4.026 -5.572 6.409 1.00 82.56 84 LEU A N 1
ATOM 656 C CA . LEU A 1 84 ? -4.126 -4.378 5.560 1.00 82.56 84 LEU A CA 1
ATOM 657 C C . LEU A 1 84 ? -5.545 -4.128 5.013 1.00 82.56 84 LEU A C 1
ATOM 659 O O . LEU A 1 84 ? -5.843 -3.006 4.581 1.00 82.56 84 LEU A O 1
ATOM 663 N N . GLU A 1 85 ? -6.387 -5.158 4.955 1.00 83.69 85 GLU A N 1
ATOM 664 C CA . GLU A 1 85 ? -7.794 -5.092 4.538 1.00 83.69 85 GLU A CA 1
ATOM 665 C C . GLU A 1 85 ? -8.719 -4.749 5.705 1.00 83.69 85 GLU A C 1
ATOM 667 O O . GLU A 1 85 ? -9.623 -3.931 5.537 1.00 83.69 85 GLU A O 1
ATOM 672 N N . HIS A 1 86 ? -8.425 -5.269 6.900 1.00 82.38 86 HIS A N 1
ATOM 673 C CA . HIS A 1 86 ? -9.180 -5.011 8.127 1.00 82.38 86 HIS A CA 1
ATOM 674 C C . HIS A 1 86 ? -8.308 -4.343 9.200 1.00 82.38 86 HIS A C 1
ATOM 676 O O . HIS A 1 86 ? -7.993 -4.944 10.226 1.00 82.38 86 HIS A O 1
ATOM 682 N N . PRO A 1 87 ? -7.907 -3.076 9.003 1.00 79.69 87 PRO A N 1
ATOM 683 C CA . PRO A 1 87 ? -7.013 -2.407 9.939 1.00 79.69 87 PRO A CA 1
ATOM 684 C C . PRO A 1 87 ? -7.707 -1.933 11.229 1.00 79.69 87 PRO A C 1
ATOM 686 O O . PRO A 1 87 ? -7.043 -1.490 12.161 1.00 79.69 87 PRO A O 1
ATOM 689 N N . GLU A 1 88 ? -9.038 -2.007 11.286 1.00 77.75 88 GLU A N 1
ATOM 690 C CA . GLU A 1 88 ? -9.858 -1.620 12.443 1.00 77.75 88 GLU A CA 1
ATOM 691 C C . GLU A 1 88 ? -9.817 -2.658 13.573 1.00 77.75 88 GLU A C 1
ATOM 693 O O . GLU A 1 88 ? -10.069 -2.314 14.723 1.00 77.75 88 GLU A O 1
ATOM 698 N N . SER A 1 89 ? -9.465 -3.910 13.263 1.00 78.06 89 SER A N 1
ATOM 699 C CA . SER A 1 89 ? -9.344 -5.007 14.231 1.00 78.06 89 SER A CA 1
ATOM 700 C C . SER A 1 89 ? -7.911 -5.209 14.739 1.00 78.06 89 SER A C 1
ATOM 702 O O . SER A 1 89 ? -7.592 -6.269 15.272 1.00 78.06 89 SER A O 1
ATOM 704 N N . LEU A 1 90 ? -7.018 -4.246 14.495 1.00 80.50 90 LEU A N 1
ATOM 705 C CA . LEU A 1 90 ? -5.601 -4.344 14.841 1.00 80.50 90 LEU A CA 1
ATOM 706 C C . LEU A 1 90 ? -5.318 -3.790 16.238 1.00 80.50 90 LEU A C 1
ATOM 708 O O . LEU A 1 90 ? -5.474 -2.591 16.483 1.00 80.50 90 LEU A O 1
ATOM 712 N N . ASP A 1 91 ? -4.784 -4.646 17.105 1.00 85.00 91 ASP A N 1
ATOM 713 C CA . ASP A 1 91 ? -4.256 -4.255 18.411 1.00 85.00 91 ASP A CA 1
ATOM 714 C C . ASP A 1 91 ? -2.965 -3.436 18.289 1.00 85.00 91 ASP A C 1
ATOM 716 O O . ASP A 1 91 ? -2.236 -3.502 17.294 1.00 85.00 91 ASP A O 1
ATOM 720 N N . GLN A 1 92 ? -2.620 -2.689 19.336 1.00 82.94 92 GLN A N 1
ATOM 721 C CA . GLN A 1 92 ? -1.434 -1.827 19.357 1.00 82.94 92 GLN A CA 1
ATOM 722 C C . GLN A 1 92 ? -0.121 -2.588 19.086 1.00 82.94 92 GLN A C 1
ATOM 724 O O . GLN A 1 92 ? 0.772 -2.068 18.416 1.00 82.94 92 GLN A O 1
ATOM 729 N N . GLU A 1 93 ? -0.013 -3.842 19.530 1.00 84.94 93 GLU A N 1
ATOM 730 C CA . GLU A 1 93 ? 1.140 -4.699 19.226 1.00 84.94 93 GLU A CA 1
ATOM 731 C C . GLU A 1 93 ? 1.257 -5.005 17.728 1.00 84.94 93 GLU A C 1
ATOM 733 O O . GLU A 1 93 ? 2.352 -4.980 17.158 1.00 84.94 93 GLU A O 1
ATOM 738 N N . SER A 1 94 ? 0.127 -5.242 17.060 1.00 82.56 94 SER A N 1
ATOM 739 C CA . SER A 1 94 ? 0.096 -5.522 15.623 1.00 82.56 94 SER A CA 1
ATOM 740 C C . SER A 1 94 ? 0.479 -4.291 14.789 1.00 82.56 94 SER A C 1
ATOM 742 O O . SER A 1 94 ? 1.181 -4.417 13.783 1.00 82.56 94 SER A O 1
ATOM 744 N N . TRP A 1 95 ? 0.162 -3.085 15.267 1.00 85.69 95 TRP A N 1
ATOM 745 C CA . TRP A 1 95 ? 0.643 -1.834 14.673 1.00 85.69 95 TRP A CA 1
ATOM 746 C C . TRP A 1 95 ? 2.164 -1.686 14.749 1.00 85.69 95 TRP A C 1
ATOM 748 O O . TRP A 1 95 ? 2.801 -1.350 13.749 1.00 85.69 95 TRP A O 1
ATOM 758 N N . GLN A 1 96 ? 2.769 -2.016 15.892 1.00 86.38 96 GLN A N 1
ATOM 759 C CA . GLN A 1 96 ? 4.230 -2.009 16.027 1.00 86.38 96 GLN A CA 1
ATOM 760 C C . GLN A 1 96 ? 4.897 -3.048 15.115 1.00 86.38 96 GLN A C 1
ATOM 762 O O . GLN A 1 96 ? 5.991 -2.825 14.588 1.00 86.38 96 GLN A O 1
ATOM 767 N N . GLN A 1 97 ? 4.254 -4.200 14.903 1.00 85.25 97 GLN A N 1
ATOM 768 C CA . GLN A 1 97 ? 4.740 -5.195 13.948 1.00 85.25 97 GLN A CA 1
ATOM 769 C C . GLN A 1 97 ? 4.694 -4.663 12.511 1.00 85.25 97 GLN A C 1
ATOM 771 O O . GLN A 1 97 ? 5.679 -4.813 11.784 1.00 85.25 97 GLN A O 1
ATOM 776 N N . LEU A 1 98 ? 3.614 -3.983 12.112 1.00 85.62 98 LEU A N 1
ATOM 777 C CA . LEU A 1 98 ? 3.505 -3.359 10.790 1.00 85.62 98 LEU A CA 1
ATOM 778 C C . LEU A 1 98 ? 4.562 -2.270 10.568 1.00 85.62 98 LEU A C 1
ATOM 780 O O . LEU A 1 98 ? 5.135 -2.188 9.482 1.00 85.62 98 LEU A O 1
ATOM 784 N N . GLU A 1 99 ? 4.895 -1.480 11.588 1.00 86.31 99 GLU A N 1
ATOM 785 C CA . GLU A 1 99 ? 5.998 -0.514 11.512 1.00 86.31 99 GLU A CA 1
ATOM 786 C C . GLU A 1 99 ? 7.358 -1.189 11.298 1.00 86.31 99 GLU A C 1
ATOM 788 O O . GLU A 1 99 ? 8.142 -0.770 10.440 1.00 86.31 99 GLU A O 1
ATOM 793 N N . LYS A 1 100 ? 7.634 -2.286 12.014 1.00 87.12 100 LYS A N 1
ATOM 794 C CA . LYS A 1 100 ? 8.858 -3.079 11.805 1.00 87.12 100 LYS A CA 1
ATOM 795 C C . LYS A 1 100 ? 8.911 -3.656 10.392 1.00 87.12 100 LYS A C 1
ATOM 797 O O . LYS A 1 100 ? 9.969 -3.636 9.758 1.00 87.12 100 LYS A O 1
ATOM 802 N N . ILE A 1 101 ? 7.778 -4.149 9.891 1.00 86.12 101 ILE A N 1
ATOM 803 C CA . ILE A 1 101 ? 7.651 -4.654 8.522 1.00 86.12 101 ILE A CA 1
ATOM 804 C C . ILE A 1 101 ? 7.930 -3.531 7.525 1.00 86.12 101 ILE A C 1
ATOM 806 O O . ILE A 1 101 ? 8.748 -3.734 6.632 1.00 86.12 101 ILE A O 1
ATOM 810 N N . LYS A 1 102 ? 7.369 -2.334 7.728 1.00 86.38 102 LYS A N 1
ATOM 811 C CA . LYS A 1 102 ? 7.621 -1.153 6.890 1.00 86.38 102 LYS A CA 1
ATOM 812 C C . LYS A 1 102 ? 9.105 -0.797 6.815 1.00 86.38 102 LYS A C 1
ATOM 814 O O . LYS A 1 102 ? 9.618 -0.479 5.745 1.00 86.38 102 LYS A O 1
ATOM 819 N N . GLY A 1 103 ? 9.822 -0.883 7.935 1.00 84.94 103 GLY A N 1
ATOM 820 C CA . GLY A 1 103 ? 11.271 -0.671 7.954 1.00 84.94 103 GLY A CA 1
ATOM 821 C C . GLY A 1 103 ? 12.033 -1.690 7.098 1.00 84.94 103 GLY A C 1
ATOM 822 O O . GLY A 1 103 ? 12.961 -1.325 6.376 1.00 84.94 103 GLY A O 1
ATOM 823 N N . ARG A 1 104 ? 11.630 -2.966 7.138 1.00 85.81 104 ARG A N 1
ATOM 824 C CA . ARG A 1 104 ? 12.243 -4.040 6.336 1.00 85.81 104 ARG A CA 1
ATOM 825 C C . ARG A 1 104 ? 11.891 -3.920 4.853 1.00 85.81 104 ARG A C 1
ATOM 827 O O . ARG A 1 104 ? 12.785 -4.009 4.016 1.00 85.81 104 ARG A O 1
ATOM 834 N N . THR A 1 105 ? 10.621 -3.674 4.526 1.00 85.19 105 THR A N 1
ATOM 835 C CA . THR A 1 105 ? 10.171 -3.485 3.140 1.00 85.19 105 THR A CA 1
ATOM 836 C C . THR A 1 105 ? 10.813 -2.254 2.524 1.00 85.19 105 THR A C 1
ATOM 838 O O . THR A 1 105 ? 11.291 -2.338 1.403 1.00 85.19 105 THR A O 1
ATOM 841 N N . GLY A 1 106 ? 10.923 -1.146 3.262 1.00 82.56 106 GLY A N 1
ATOM 842 C CA . GLY A 1 106 ? 11.573 0.071 2.780 1.00 82.56 106 GLY A CA 1
ATOM 843 C C . GLY A 1 106 ? 13.052 -0.129 2.436 1.00 82.56 106 GLY A C 1
ATOM 844 O O . GLY A 1 106 ? 13.519 0.402 1.430 1.00 82.56 106 GLY A O 1
ATOM 845 N N . LYS A 1 107 ? 13.790 -0.930 3.221 1.00 84.06 107 LYS A N 1
ATOM 846 C CA . LYS A 1 107 ? 15.179 -1.305 2.895 1.00 84.06 107 LYS A CA 1
ATOM 847 C C . LYS A 1 107 ? 15.251 -2.127 1.609 1.00 84.06 107 LYS A C 1
ATOM 849 O O . LYS A 1 107 ? 15.987 -1.754 0.704 1.00 84.06 107 LYS A O 1
ATOM 854 N N . LEU A 1 108 ? 14.416 -3.160 1.485 1.00 81.88 108 LEU A N 1
ATOM 855 C CA . LEU A 1 108 ? 14.358 -3.983 0.272 1.00 81.88 108 LEU A CA 1
ATOM 856 C C . LEU A 1 108 ? 13.935 -3.188 -0.964 1.00 81.88 108 LEU A C 1
ATOM 858 O O . LEU A 1 108 ? 14.472 -3.405 -2.045 1.00 81.88 108 LEU A O 1
ATOM 862 N N . VAL A 1 109 ? 12.980 -2.265 -0.828 1.00 82.31 109 VAL A N 1
ATOM 863 C CA . VAL A 1 109 ? 12.571 -1.387 -1.929 1.00 82.31 109 VAL A CA 1
ATOM 864 C C . VAL A 1 109 ? 13.742 -0.516 -2.360 1.00 82.31 109 VAL A C 1
ATOM 866 O O . VAL A 1 109 ? 13.974 -0.426 -3.554 1.00 82.31 109 VAL A O 1
ATOM 869 N N . LYS A 1 110 ? 14.509 0.067 -1.431 1.00 81.81 110 LYS A N 1
ATOM 870 C CA . LYS A 1 110 ? 15.699 0.865 -1.771 1.00 81.81 110 LYS A CA 1
ATOM 871 C C . LYS A 1 110 ? 16.809 0.043 -2.427 1.00 81.81 110 LYS A C 1
ATOM 873 O O . LYS A 1 110 ? 17.447 0.525 -3.351 1.00 81.81 110 LYS A O 1
ATOM 878 N N . GLU A 1 111 ? 17.034 -1.185 -1.970 1.00 81.31 111 GLU A N 1
ATOM 879 C CA . GLU A 1 111 ? 18.015 -2.094 -2.579 1.00 81.31 111 GLU A CA 1
ATOM 880 C C . GLU A 1 111 ? 17.600 -2.513 -3.996 1.00 81.31 111 GLU A C 1
ATOM 882 O O . GLU A 1 111 ? 18.428 -2.614 -4.898 1.00 81.31 111 GLU A O 1
ATOM 887 N N . LEU A 1 112 ? 16.306 -2.763 -4.209 1.00 74.56 112 LEU A N 1
ATOM 888 C CA . LEU A 1 112 ? 15.783 -3.241 -5.488 1.00 74.56 112 LEU A CA 1
ATOM 889 C C . LEU A 1 112 ? 15.470 -2.111 -6.473 1.00 74.56 112 LEU A C 1
ATOM 891 O O . LEU A 1 112 ? 15.528 -2.331 -7.682 1.00 74.56 112 LEU A O 1
ATOM 895 N N . TYR A 1 113 ? 15.115 -0.940 -5.979 1.00 69.94 113 TYR A N 1
ATOM 896 C CA . TYR A 1 113 ? 14.882 0.274 -6.741 1.00 69.94 113 TYR A CA 1
ATOM 897 C C . TYR A 1 113 ? 15.841 1.324 -6.191 1.00 69.94 113 TYR A C 1
ATOM 899 O O . TYR A 1 113 ? 15.414 2.188 -5.418 1.00 69.94 113 TYR A O 1
ATOM 907 N N . PRO A 1 114 ? 17.140 1.238 -6.535 1.00 70.69 114 PRO A N 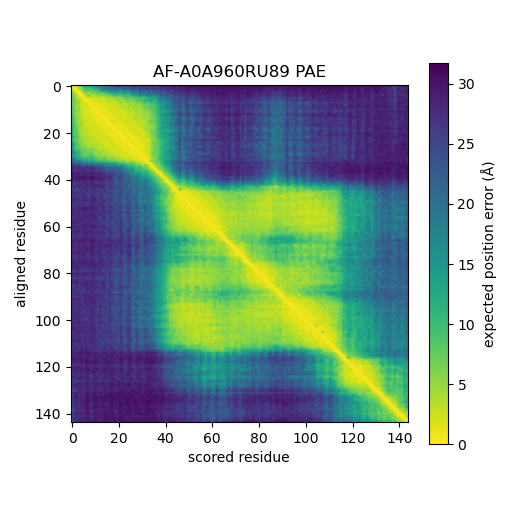1
ATOM 908 C CA . PRO A 1 114 ? 18.012 2.372 -6.307 1.00 70.69 114 PRO A CA 1
ATOM 909 C C . PRO A 1 114 ? 17.358 3.568 -6.997 1.00 70.69 114 PRO A C 1
ATOM 911 O O . PRO A 1 114 ? 16.857 3.438 -8.117 1.00 70.69 114 PRO A O 1
ATOM 914 N N . ASN A 1 115 ? 17.300 4.704 -6.304 1.00 64.06 115 ASN A N 1
ATOM 915 C CA . ASN A 1 115 ? 16.911 5.951 -6.942 1.00 64.06 115 ASN A CA 1
ATOM 916 C C . ASN A 1 115 ? 17.948 6.197 -8.040 1.00 64.06 115 ASN A C 1
ATOM 918 O O . ASN A 1 115 ? 19.065 6.624 -7.753 1.00 64.06 115 ASN A O 1
ATOM 922 N N . LEU A 1 116 ? 17.612 5.829 -9.275 1.00 60.78 116 LEU A N 1
ATOM 923 C CA . LEU A 1 116 ? 18.303 6.348 -10.437 1.00 60.78 116 LEU A CA 1
ATOM 924 C C . LEU A 1 116 ? 18.100 7.855 -10.351 1.00 60.78 116 LEU A C 1
ATOM 926 O O . LEU A 1 116 ? 16.965 8.311 -10.221 1.00 60.78 116 LEU A O 1
ATOM 930 N N . GLU A 1 117 ? 19.200 8.599 -10.294 1.00 64.88 117 GLU A N 1
ATOM 931 C CA . GLU A 1 117 ? 19.150 10.052 -10.405 1.00 64.88 117 GLU A CA 1
ATOM 932 C C . GLU A 1 117 ? 18.345 10.392 -11.658 1.00 64.88 117 GLU A C 1
ATOM 934 O O . GLU A 1 117 ? 18.503 9.721 -12.683 1.00 64.88 117 GLU A O 1
ATOM 939 N N . ASP A 1 118 ? 17.465 11.389 -11.561 1.00 62.16 118 ASP A N 1
ATOM 940 C CA . ASP A 1 118 ? 16.575 11.776 -12.661 1.00 62.16 118 ASP A CA 1
ATOM 941 C C . ASP A 1 118 ? 17.369 11.985 -13.967 1.00 62.16 118 ASP A C 1
ATOM 943 O O . ASP A 1 118 ? 16.907 11.610 -15.042 1.00 62.16 118 ASP A O 1
ATOM 947 N N . ASP A 1 119 ? 18.616 12.453 -13.860 1.00 59.69 119 ASP A N 1
ATOM 948 C CA . ASP A 1 119 ? 19.556 12.621 -14.971 1.00 59.69 119 ASP A CA 1
ATOM 949 C C . ASP A 1 119 ? 19.870 11.314 -15.718 1.00 59.69 119 ASP A C 1
ATOM 951 O O . ASP A 1 119 ? 19.891 11.300 -16.946 1.00 59.69 119 ASP A O 1
ATOM 955 N N . LYS A 1 120 ? 20.028 10.186 -15.016 1.00 72.19 120 LYS A N 1
ATOM 956 C CA . LYS A 1 120 ? 20.287 8.879 -15.649 1.00 72.19 120 LYS A CA 1
ATOM 957 C C . LYS A 1 120 ? 19.055 8.338 -16.362 1.00 72.19 120 LYS A C 1
ATOM 959 O O . LYS A 1 120 ? 19.177 7.711 -17.408 1.00 72.19 120 LYS A O 1
ATOM 964 N N . LEU A 1 121 ? 17.865 8.599 -15.818 1.00 69.38 121 LEU A N 1
ATOM 965 C CA . LEU A 1 121 ? 16.606 8.279 -16.493 1.00 69.38 121 LEU A CA 1
ATOM 966 C C . LEU A 1 121 ? 16.452 9.103 -17.775 1.00 69.38 121 LEU A C 1
ATOM 968 O O . LEU A 1 121 ? 16.0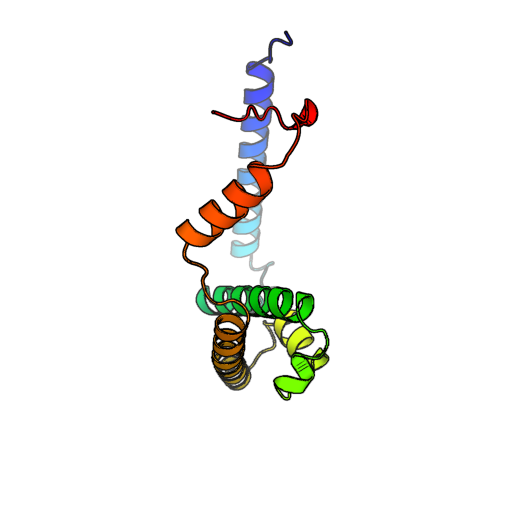97 8.548 -18.813 1.00 69.38 121 LEU A O 1
ATOM 972 N N . ILE A 1 122 ? 16.773 10.398 -17.717 1.00 68.88 122 ILE A N 1
ATOM 973 C CA . ILE A 1 122 ? 16.753 11.289 -18.882 1.00 68.88 122 ILE A CA 1
ATOM 974 C C . ILE A 1 122 ? 17.755 10.817 -19.942 1.00 68.88 122 ILE A C 1
ATOM 976 O O . ILE A 1 122 ? 17.420 10.822 -21.126 1.00 68.88 122 ILE A O 1
ATOM 980 N N . GLU A 1 123 ? 18.959 10.402 -19.550 1.00 73.88 123 GLU A N 1
ATOM 981 C CA . GLU A 1 123 ? 19.970 9.865 -20.470 1.00 73.88 123 GLU A CA 1
ATOM 982 C C . GLU A 1 123 ? 19.534 8.542 -21.111 1.00 73.88 123 GLU A C 1
ATOM 984 O O . GLU A 1 123 ? 19.571 8.428 -22.334 1.00 73.88 123 GLU A O 1
ATOM 989 N N . GLU A 1 124 ? 19.019 7.580 -20.339 1.00 77.00 124 GLU A N 1
ATOM 990 C CA . GLU A 1 124 ? 18.501 6.319 -20.890 1.00 77.00 124 GLU A CA 1
ATOM 991 C C . GLU A 1 124 ? 17.341 6.543 -21.868 1.00 77.00 124 GLU A C 1
ATOM 993 O O . GLU A 1 124 ? 17.203 5.836 -22.872 1.00 77.00 124 GLU A O 1
ATOM 998 N N . GLU A 1 125 ? 16.472 7.506 -21.569 1.00 71.69 125 GLU A N 1
ATOM 999 C CA . GLU A 1 125 ? 15.351 7.851 -22.429 1.00 71.69 125 GLU A CA 1
ATOM 1000 C C . GLU A 1 125 ? 15.862 8.536 -23.702 1.00 71.69 125 GLU A C 1
ATOM 1002 O O . GLU A 1 125 ? 15.507 8.107 -24.802 1.00 71.69 125 GLU A O 1
ATOM 1007 N N . ARG A 1 126 ? 16.793 9.495 -23.590 1.00 70.62 126 ARG A N 1
ATOM 1008 C CA . ARG A 1 126 ? 17.492 10.091 -24.743 1.00 70.62 126 ARG A CA 1
ATOM 1009 C C . ARG A 1 126 ? 18.131 9.020 -25.624 1.00 70.62 126 ARG A C 1
ATOM 1011 O O . ARG A 1 126 ? 17.875 9.022 -26.824 1.00 70.62 126 ARG A O 1
ATOM 1018 N N . ASP A 1 127 ? 18.851 8.062 -25.053 1.00 74.44 127 ASP A N 1
ATOM 1019 C CA . ASP A 1 127 ? 19.513 6.988 -25.800 1.00 74.44 127 ASP A CA 1
ATOM 1020 C C . ASP A 1 127 ? 18.525 6.068 -26.529 1.00 74.44 127 ASP A C 1
ATOM 1022 O O . ASP A 1 127 ? 18.738 5.705 -27.691 1.00 74.44 127 ASP A O 1
ATOM 1026 N N . ARG A 1 128 ? 17.388 5.734 -25.902 1.00 74.19 128 ARG A N 1
ATOM 1027 C CA . ARG A 1 128 ? 16.297 5.005 -26.583 1.00 74.19 128 ARG A CA 1
ATOM 1028 C C . ARG A 1 128 ? 15.733 5.792 -27.758 1.00 74.19 128 ARG A C 1
ATOM 1030 O O . ARG A 1 128 ? 15.304 5.204 -28.753 1.00 74.19 128 ARG A O 1
ATOM 1037 N N . HIS A 1 129 ? 15.700 7.109 -27.626 1.00 70.75 129 HIS A N 1
ATOM 1038 C CA . HIS A 1 129 ? 15.135 8.018 -28.603 1.00 70.75 129 HIS A CA 1
ATOM 1039 C C . HIS A 1 129 ? 16.085 8.300 -29.780 1.00 70.75 129 HIS A C 1
ATOM 1041 O O . HIS A 1 129 ? 15.595 8.428 -30.901 1.00 70.75 129 HIS A O 1
ATOM 1047 N N . ILE A 1 130 ? 17.412 8.278 -29.588 1.00 68.75 130 ILE A N 1
ATOM 1048 C CA . ILE A 1 130 ? 18.420 8.514 -30.648 1.00 68.75 130 ILE A CA 1
ATOM 1049 C C . ILE A 1 130 ? 18.208 7.607 -31.874 1.00 68.75 130 ILE A C 1
ATOM 1051 O O . ILE A 1 130 ? 18.325 8.062 -33.010 1.00 68.75 130 ILE A O 1
ATOM 1055 N N . ASN A 1 131 ? 17.840 6.339 -31.668 1.00 61.16 131 ASN A N 1
ATOM 1056 C CA . ASN A 1 131 ? 17.659 5.371 -32.760 1.00 61.16 131 ASN A CA 1
ATOM 1057 C C . ASN A 1 131 ? 16.201 5.215 -33.227 1.00 61.16 131 ASN A C 1
ATOM 1059 O O . ASN A 1 131 ? 15.911 4.404 -34.117 1.00 61.16 131 ASN A O 1
ATOM 1063 N N . LYS A 1 132 ? 15.254 5.949 -32.633 1.00 64.19 132 LYS A N 1
ATOM 1064 C CA . LYS A 1 132 ? 13.829 5.785 -32.928 1.00 64.19 132 LYS A CA 1
ATOM 1065 C C . LYS A 1 132 ? 13.487 6.537 -34.218 1.00 64.19 132 LYS A C 1
ATOM 1067 O O . LYS A 1 132 ? 13.526 7.763 -34.274 1.00 64.19 132 LYS A O 1
ATOM 1072 N N . ARG A 1 133 ? 13.138 5.799 -35.279 1.00 64.44 133 ARG A N 1
ATOM 1073 C CA . ARG A 1 133 ? 12.609 6.394 -36.519 1.00 64.44 133 ARG A CA 1
ATOM 1074 C C . ARG A 1 133 ? 11.289 7.106 -36.214 1.00 64.44 133 ARG A C 1
ATOM 1076 O O . ARG A 1 133 ? 10.492 6.606 -35.423 1.00 64.44 133 ARG A O 1
ATOM 1083 N N . PHE A 1 134 ? 11.084 8.260 -36.845 1.00 61.69 134 PHE A N 1
ATOM 1084 C CA . PHE A 1 134 ? 9.927 9.134 -36.646 1.00 61.69 134 PHE A CA 1
ATOM 1085 C C . PHE A 1 134 ? 8.601 8.354 -36.582 1.00 61.69 134 PHE A C 1
ATOM 1087 O O . PHE A 1 134 ? 8.230 7.664 -37.534 1.00 61.69 134 PHE A O 1
ATOM 1094 N N . ASN A 1 135 ? 7.892 8.473 -35.455 1.00 61.16 135 ASN A N 1
ATOM 1095 C CA . ASN A 1 135 ? 6.579 7.872 -35.240 1.00 61.16 135 ASN A CA 1
ATOM 1096 C C . ASN A 1 135 ? 5.519 8.980 -35.155 1.00 61.16 135 ASN A C 1
ATOM 1098 O O . ASN A 1 135 ? 5.473 9.737 -34.185 1.00 61.16 135 ASN A O 1
ATOM 1102 N N . ILE A 1 136 ? 4.645 9.050 -36.164 1.00 58.12 136 ILE A N 1
ATOM 1103 C CA . ILE A 1 136 ? 3.598 10.079 -36.309 1.00 58.12 136 ILE A CA 1
ATOM 1104 C C . ILE A 1 136 ? 2.647 10.110 -35.098 1.00 58.12 136 ILE A C 1
ATOM 1106 O O . ILE A 1 136 ? 2.149 11.174 -34.733 1.00 58.12 136 ILE A O 1
ATOM 1110 N N . ASN A 1 137 ? 2.440 8.973 -34.425 1.00 64.56 137 ASN A N 1
ATOM 1111 C CA . ASN A 1 137 ? 1.555 8.884 -33.259 1.00 64.56 137 ASN A CA 1
ATOM 1112 C C . ASN A 1 137 ? 2.136 9.540 -32.000 1.00 64.56 137 ASN A C 1
ATOM 1114 O O . ASN A 1 137 ? 1.381 9.999 -31.148 1.00 64.56 137 ASN A O 1
ATOM 1118 N N . GLU A 1 138 ? 3.462 9.599 -31.880 1.00 65.94 138 GLU A N 1
ATOM 1119 C CA . GLU A 1 138 ? 4.136 10.120 -30.684 1.00 65.94 138 GLU A CA 1
ATOM 1120 C C . GLU A 1 138 ? 4.449 11.621 -30.787 1.00 65.94 138 GLU A C 1
ATOM 1122 O O . GLU A 1 138 ? 4.926 12.205 -29.819 1.00 65.94 138 GLU A O 1
ATOM 1127 N N . LYS A 1 139 ? 4.163 12.262 -31.937 1.00 62.97 139 LYS A N 1
ATOM 1128 C CA . LYS A 1 139 ? 4.448 13.687 -32.220 1.00 62.97 139 LYS A CA 1
ATOM 1129 C C . LYS A 1 139 ? 5.868 14.118 -31.824 1.00 62.97 139 LYS A C 1
ATOM 1131 O O . LYS A 1 139 ? 6.092 15.267 -31.450 1.00 62.97 139 LYS A O 1
ATOM 1136 N N . TRP A 1 140 ? 6.822 13.199 -31.902 1.00 63.19 140 TRP A N 1
ATOM 1137 C CA . TRP A 1 140 ? 8.196 13.446 -31.503 1.00 63.19 140 TRP A CA 1
ATOM 1138 C C . TRP A 1 140 ? 9.063 13.671 -32.743 1.00 63.19 140 TRP A C 1
ATOM 1140 O O . TRP A 1 140 ? 9.055 12.850 -33.661 1.00 63.19 140 TRP A O 1
ATOM 1150 N N . LEU A 1 141 ? 9.780 14.798 -32.778 1.00 60.03 141 LEU A N 1
ATOM 1151 C CA . LEU A 1 141 ? 10.771 15.117 -33.804 1.00 60.03 141 LEU A CA 1
ATOM 1152 C C . LEU A 1 141 ? 12.172 14.983 -33.190 1.00 60.03 141 LEU A C 1
ATOM 1154 O O . LEU A 1 141 ? 12.426 15.623 -32.166 1.00 60.03 141 LEU A O 1
ATOM 1158 N N . PRO A 1 142 ? 13.087 14.213 -33.802 1.00 60.06 142 PRO A N 1
ATOM 1159 C CA . PRO A 1 142 ? 14.492 14.241 -33.421 1.00 60.06 142 PRO A CA 1
ATOM 1160 C C . PRO A 1 142 ? 15.045 15.652 -33.659 1.00 60.06 142 PRO A C 1
ATOM 1162 O O . PRO A 1 142 ? 15.005 16.152 -34.784 1.00 60.06 142 PRO A O 1
ATOM 1165 N N . LEU A 1 143 ? 15.519 16.309 -32.601 1.00 59.25 143 LEU A N 1
ATOM 1166 C CA . LEU A 1 143 ? 16.303 17.537 -32.717 1.00 59.25 143 LEU A CA 1
ATOM 1167 C C . LEU A 1 143 ? 17.753 17.108 -32.967 1.00 59.25 143 LEU A C 1
ATOM 1169 O O . LEU A 1 143 ? 18.369 16.514 -32.083 1.00 59.25 143 LEU A O 1
ATOM 1173 N N . HIS A 1 144 ? 18.232 17.322 -34.193 1.00 55.91 144 HIS A N 1
ATOM 1174 C CA . HIS A 1 144 ? 19.642 17.175 -34.561 1.00 55.91 144 HIS A CA 1
ATOM 1175 C C . HIS A 1 144 ? 20.482 18.322 -34.000 1.00 55.91 144 HIS A C 1
ATOM 1177 O O . HIS A 1 144 ? 19.959 19.461 -33.962 1.00 55.91 144 HIS A O 1
#

Foldseek 3Di:
DDDDPVVVVVVVVVVVVVVVVVVVVVVVVCVVVVVPPPPDQPPDDPVRVVLLVLVVVLVVVVCVVPVCVCVVLVHDPVVVVVCSVCVSPDDPVNSVVSVVSSVVSVVVCCVVCVPPPVVVVVVVVVVVVVPDDDDPVVPDDDDD